Protein AF-A0A803MXU5-F1 (afdb_monomer_lite)

Foldseek 3Di:
DDPPPPCQDFLDDWEDADQWTWTDRAQFWIWIQRNVVRDIDTAATDPAGFPAWYAAPRWTKTWGADPVQFKIWIWTQPDGRDNVSIDTPAIGGRGNRVFWDWYWDNPDPPRKIWIWIWGDDPFWIWIFIAIDDRVDPDDDGPGDTDTDGD

pLDDT: mean 80.92, std 16.51, range [37.06, 97.5]

Organism: Chenopodium quinoa (NCBI:txid63459)

Structure (mmCIF, N/CA/C/O backbone):
data_AF-A0A803MXU5-F1
#
_entry.id   AF-A0A803MXU5-F1
#
loop_
_atom_site.group_PDB
_atom_site.id
_atom_site.type_symbol
_atom_site.label_atom_id
_atom_site.label_alt_id
_atom_site.label_comp_id
_atom_site.label_asym_id
_atom_site.label_entity_id
_atom_site.label_seq_id
_atom_site.pdbx_PDB_ins_code
_atom_site.Cartn_x
_atom_site.Cartn_y
_atom_site.Cartn_z
_atom_site.occupancy
_atom_site.B_iso_or_equiv
_atom_site.auth_seq_id
_atom_site.auth_comp_id
_atom_site.auth_asym_id
_atom_site.auth_atom_id
_atom_site.pdbx_PDB_model_num
ATOM 1 N N . MET A 1 1 ? -0.823 12.897 26.422 1.00 37.50 1 MET A N 1
ATOM 2 C CA . MET A 1 1 ? 0.155 12.290 25.498 1.00 37.50 1 MET A CA 1
ATOM 3 C C . MET A 1 1 ? -0.057 12.973 24.169 1.00 37.50 1 MET A C 1
ATOM 5 O O . MET A 1 1 ? -1.003 12.647 23.466 1.00 37.50 1 MET A O 1
ATOM 9 N N . ASP A 1 2 ? 0.741 14.002 23.913 1.00 37.06 2 ASP A N 1
ATOM 10 C CA . ASP A 1 2 ? 0.605 14.847 22.733 1.00 37.06 2 ASP A CA 1
ATOM 11 C C . ASP A 1 2 ? 1.163 14.109 21.521 1.00 37.06 2 ASP A C 1
ATOM 13 O O . ASP A 1 2 ? 2.377 14.022 21.328 1.00 37.06 2 ASP A O 1
ATOM 17 N N . THR A 1 3 ? 0.282 13.573 20.681 1.00 43.03 3 THR A N 1
ATOM 18 C CA . THR A 1 3 ? 0.644 13.169 19.324 1.00 43.03 3 THR A CA 1
ATOM 19 C C . THR A 1 3 ? 0.881 14.426 18.499 1.00 43.03 3 THR A C 1
ATOM 21 O O . THR A 1 3 ? 0.040 14.839 17.702 1.00 43.03 3 THR A O 1
ATOM 24 N N . LYS A 1 4 ? 2.065 15.029 18.648 1.00 43.09 4 LYS A N 1
ATOM 25 C CA . LYS A 1 4 ? 2.684 15.779 17.551 1.00 43.09 4 LYS A CA 1
ATOM 26 C C . LYS A 1 4 ? 3.036 14.769 16.458 1.00 43.09 4 LYS A C 1
ATOM 28 O O . LYS A 1 4 ? 4.188 14.393 16.283 1.00 43.09 4 LYS A O 1
ATOM 33 N N . CYS A 1 5 ? 2.017 14.304 15.741 1.00 46.81 5 CYS A N 1
ATOM 34 C CA . CYS A 1 5 ? 2.203 13.848 14.380 1.00 46.81 5 CYS A CA 1
ATOM 35 C C . CYS A 1 5 ? 2.557 15.127 13.620 1.00 46.81 5 CYS A C 1
ATOM 37 O O . CYS A 1 5 ? 1.709 15.993 13.406 1.00 46.81 5 CYS A O 1
ATOM 39 N N . SER A 1 6 ? 3.850 15.341 13.380 1.00 46.06 6 SER A N 1
ATOM 40 C CA . SER A 1 6 ? 4.299 16.354 12.432 1.00 46.06 6 SER A CA 1
ATOM 41 C C . SER A 1 6 ? 3.451 16.205 11.172 1.00 46.06 6 SER A C 1
ATOM 43 O O . SER A 1 6 ? 3.289 15.088 10.695 1.00 46.06 6 SER A O 1
ATOM 45 N N . ILE A 1 7 ? 2.890 17.323 10.703 1.00 48.22 7 ILE A N 1
ATOM 46 C CA . ILE A 1 7 ? 2.040 17.517 9.513 1.00 48.22 7 ILE A CA 1
ATOM 47 C C . ILE A 1 7 ? 2.801 17.120 8.220 1.00 48.22 7 ILE A C 1
ATOM 49 O O . ILE A 1 7 ? 2.985 17.893 7.288 1.00 48.22 7 ILE A O 1
ATOM 53 N N . GLY A 1 8 ? 3.310 15.892 8.167 1.00 55.28 8 GLY A N 1
ATOM 54 C CA . GLY A 1 8 ? 3.742 15.232 6.948 1.00 55.28 8 GLY A CA 1
ATOM 55 C C . GLY A 1 8 ? 2.480 14.844 6.198 1.00 55.28 8 GLY A C 1
ATOM 56 O O . GLY A 1 8 ? 1.615 14.169 6.748 1.00 55.28 8 GLY A O 1
ATOM 57 N N . LEU A 1 9 ? 2.318 15.389 4.997 1.00 69.50 9 LEU A N 1
ATOM 58 C CA . LEU A 1 9 ? 1.092 15.315 4.213 1.00 69.50 9 LEU A CA 1
ATOM 59 C C . LEU A 1 9 ? 0.583 13.876 4.061 1.00 69.50 9 LEU A C 1
ATOM 61 O O . LEU A 1 9 ? 1.368 12.952 3.879 1.00 69.50 9 LEU A O 1
ATOM 65 N N . ILE A 1 10 ? -0.742 13.718 4.023 1.00 83.19 10 ILE A N 1
ATOM 66 C CA . ILE A 1 10 ? -1.387 12.536 3.442 1.00 83.19 10 ILE A CA 1
ATOM 67 C C . ILE A 1 10 ? -0.730 12.253 2.077 1.00 83.19 10 ILE A C 1
ATOM 69 O O . ILE A 1 10 ? -0.764 13.098 1.181 1.00 83.19 10 ILE A O 1
ATOM 73 N N . ARG A 1 11 ? -0.104 11.081 1.937 1.00 86.31 11 ARG A N 1
ATOM 74 C CA . ARG A 1 11 ? 0.722 10.685 0.783 1.00 86.31 11 ARG A CA 1
ATOM 75 C C . ARG A 1 11 ? -0.035 9.878 -0.264 1.00 86.31 11 ARG A C 1
ATOM 77 O O . ARG A 1 11 ? 0.473 9.687 -1.365 1.00 86.31 11 ARG A O 1
ATOM 84 N N . SER A 1 12 ? -1.233 9.401 0.061 1.00 88.19 12 SER A N 1
ATOM 85 C CA . SER A 1 12 ? -2.081 8.642 -0.858 1.00 88.19 12 SER A CA 1
ATOM 86 C C . SER A 1 12 ? -3.478 9.242 -0.964 1.00 88.19 12 SER A C 1
ATOM 88 O O . SER A 1 12 ? -3.951 9.950 -0.076 1.00 88.19 12 SER A O 1
ATOM 90 N N . LYS A 1 13 ? -4.194 8.886 -2.032 1.00 89.44 13 LYS A N 1
ATOM 91 C CA . LYS A 1 13 ? -5.656 9.014 -2.046 1.00 89.44 13 LYS A CA 1
ATOM 92 C C . LYS A 1 13 ? -6.270 8.107 -0.971 1.00 89.44 13 LYS A C 1
ATOM 94 O O . LYS A 1 13 ? -5.625 7.160 -0.513 1.00 89.44 13 LYS A O 1
ATOM 99 N N . ALA A 1 14 ? -7.506 8.419 -0.584 1.00 92.88 14 ALA A N 1
ATOM 100 C CA . ALA A 1 14 ? -8.272 7.593 0.341 1.00 92.88 14 ALA A CA 1
ATOM 101 C C . ALA A 1 14 ? -8.583 6.227 -0.287 1.00 92.88 14 ALA A C 1
ATOM 103 O O . ALA A 1 14 ? -8.962 6.159 -1.457 1.00 92.88 14 ALA A O 1
ATOM 104 N N . VAL A 1 15 ? -8.479 5.168 0.509 1.00 93.44 15 VAL A N 1
ATOM 105 C CA . VAL A 1 15 ? -8.833 3.798 0.126 1.00 93.44 15 VAL A CA 1
ATOM 106 C C . VAL A 1 15 ? -9.935 3.287 1.051 1.00 93.44 15 VAL A C 1
ATOM 108 O O . VAL A 1 15 ? -9.764 3.263 2.269 1.00 93.44 15 VAL A O 1
ATOM 111 N N . ALA A 1 16 ? -11.074 2.891 0.484 1.00 95.00 16 ALA A N 1
ATOM 112 C CA . ALA A 1 16 ? -12.215 2.392 1.247 1.00 95.00 16 ALA A CA 1
ATOM 113 C C . ALA A 1 16 ? -12.159 0.864 1.388 1.00 95.00 16 ALA A C 1
ATOM 115 O O . ALA A 1 16 ? -12.033 0.157 0.391 1.00 95.00 16 ALA A O 1
ATOM 116 N N . LEU A 1 17 ? -12.275 0.359 2.617 1.00 95.50 17 LEU A N 1
ATOM 117 C CA . LEU A 1 17 ? -12.362 -1.071 2.916 1.00 95.50 17 LEU A CA 1
ATOM 118 C C . LEU A 1 17 ? -13.023 -1.283 4.282 1.00 95.50 17 LEU A C 1
ATOM 120 O O . LEU A 1 17 ? -12.709 -0.555 5.217 1.00 95.50 17 LEU A O 1
ATOM 124 N N . ASN A 1 18 ? -13.888 -2.294 4.415 1.00 94.62 18 ASN A N 1
ATOM 125 C CA . ASN A 1 18 ? -14.481 -2.712 5.696 1.00 94.62 18 ASN A CA 1
ATOM 126 C C . ASN A 1 18 ? -15.111 -1.564 6.505 1.00 94.62 18 ASN A C 1
ATOM 128 O 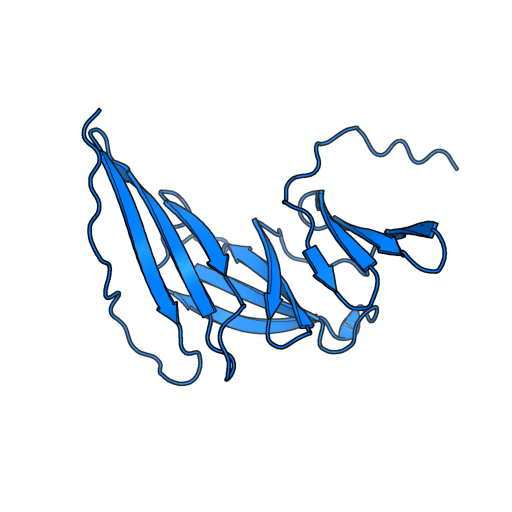O . ASN A 1 18 ? -14.869 -1.448 7.700 1.00 94.62 18 ASN A O 1
ATOM 132 N N . GLY A 1 19 ? -15.872 -0.684 5.846 1.00 95.75 19 GLY A N 1
ATOM 133 C CA . GLY A 1 19 ? -16.514 0.450 6.524 1.00 95.75 19 GLY A CA 1
ATOM 134 C C . GLY A 1 19 ? -15.545 1.547 6.984 1.00 95.75 19 GLY A C 1
ATOM 135 O O . GLY A 1 19 ? -15.944 2.438 7.721 1.00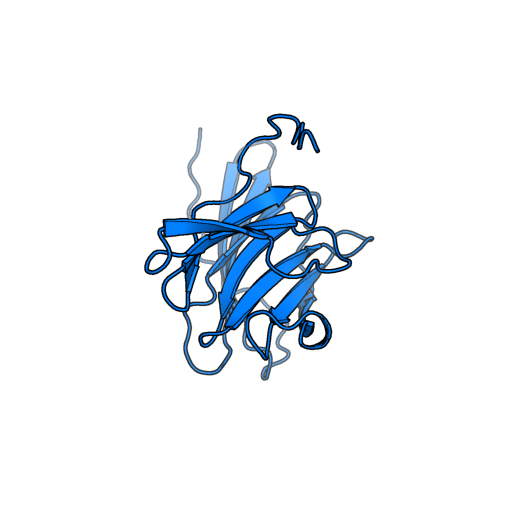 95.75 19 GLY A O 1
ATOM 136 N N . ALA A 1 20 ? -14.287 1.524 6.541 1.00 97.50 20 ALA A N 1
ATOM 137 C CA . ALA A 1 20 ? -13.287 2.518 6.907 1.00 97.50 20 ALA A CA 1
ATOM 138 C C . ALA A 1 20 ? -12.584 3.120 5.683 1.00 97.50 20 ALA A C 1
ATOM 140 O O . ALA A 1 20 ? -12.411 2.479 4.641 1.00 97.50 20 ALA A O 1
ATOM 141 N N . LEU A 1 21 ? -12.141 4.367 5.832 1.00 97.38 21 LEU A N 1
ATOM 142 C CA . LEU A 1 21 ? -11.279 5.060 4.876 1.00 97.38 21 LEU A CA 1
ATOM 143 C C . LEU A 1 21 ? -9.831 5.007 5.351 1.00 97.38 21 LEU A C 1
ATOM 145 O O . LEU A 1 21 ? -9.574 5.189 6.536 1.00 97.38 21 LEU A O 1
ATOM 149 N N . HIS A 1 22 ? -8.890 4.792 4.436 1.00 96.00 22 HIS A N 1
ATOM 150 C CA . HIS A 1 22 ? -7.474 4.616 4.749 1.00 96.00 22 HIS A CA 1
ATOM 151 C C . HIS A 1 22 ? -6.600 5.578 3.955 1.00 96.00 22 HIS A C 1
ATOM 153 O O . HIS A 1 22 ? -6.830 5.793 2.764 1.00 96.00 22 HIS A O 1
ATOM 159 N N . TRP A 1 23 ? -5.558 6.095 4.596 1.00 94.81 23 TRP A N 1
ATOM 160 C CA . TRP A 1 23 ? -4.556 6.956 3.978 1.00 94.81 23 TRP A CA 1
ATOM 161 C C . TRP A 1 23 ? -3.165 6.557 4.426 1.00 94.81 23 TRP A C 1
ATOM 163 O O . TRP A 1 23 ? -2.930 6.311 5.608 1.00 94.81 23 TRP A O 1
ATOM 173 N N . LEU A 1 24 ? -2.221 6.577 3.495 1.00 92.19 24 LEU A N 1
ATOM 174 C CA . LEU A 1 24 ? -0.810 6.570 3.831 1.00 92.19 24 LEU A CA 1
ATOM 175 C C . LEU A 1 24 ? -0.425 7.964 4.333 1.00 92.19 24 LEU A C 1
ATOM 177 O O . LEU A 1 24 ? -0.597 8.941 3.604 1.00 92.19 24 LEU A O 1
ATOM 181 N N . VAL A 1 25 ? 0.076 8.068 5.561 1.00 90.06 25 VAL A N 1
ATOM 182 C CA . VAL A 1 25 ? 0.489 9.352 6.165 1.00 90.06 25 VAL A CA 1
ATOM 183 C C . VAL A 1 25 ? 1.996 9.434 6.420 1.00 90.06 25 VAL A C 1
ATOM 185 O O . VAL A 1 25 ? 2.523 10.521 6.616 1.00 90.06 25 VAL A O 1
ATOM 188 N N . ASP A 1 26 ? 2.698 8.301 6.371 1.00 87.00 26 ASP A N 1
ATOM 189 C CA . ASP A 1 26 ? 4.160 8.198 6.452 1.00 87.00 26 ASP A CA 1
ATOM 190 C C . ASP A 1 26 ? 4.630 6.934 5.707 1.00 87.00 26 ASP A C 1
ATOM 192 O O . ASP A 1 26 ? 3.796 6.167 5.231 1.00 87.00 26 ASP A O 1
ATOM 196 N N . ASP A 1 27 ? 5.937 6.676 5.636 1.00 86.69 27 ASP A N 1
ATOM 197 C CA . ASP A 1 27 ? 6.539 5.541 4.919 1.00 86.69 27 ASP A CA 1
ATOM 198 C C . ASP A 1 27 ? 6.005 4.169 5.351 1.00 86.69 27 ASP A C 1
ATOM 200 O O . ASP A 1 27 ? 6.095 3.217 4.594 1.00 86.69 27 ASP A O 1
ATOM 204 N N . ASN A 1 28 ? 5.448 4.014 6.549 1.00 88.25 28 ASN A N 1
ATOM 205 C CA . ASN A 1 28 ? 4.890 2.736 7.006 1.00 88.25 28 ASN A CA 1
ATOM 206 C C . ASN A 1 28 ? 3.648 2.890 7.889 1.00 88.25 28 ASN A C 1
ATOM 208 O O . ASN A 1 28 ? 3.253 1.957 8.598 1.00 88.25 28 ASN A O 1
ATOM 212 N N . LEU A 1 29 ? 3.052 4.083 7.874 1.00 91.31 29 LEU A N 1
ATOM 213 C CA . LEU A 1 29 ? 1.947 4.444 8.745 1.00 91.31 29 LEU A CA 1
ATOM 214 C C . LEU A 1 29 ? 0.696 4.687 7.915 1.00 91.31 29 LEU A C 1
ATOM 216 O O . LEU A 1 29 ? 0.628 5.616 7.109 1.00 91.31 29 LEU A O 1
ATOM 220 N N . ILE A 1 30 ? -0.306 3.848 8.150 1.00 94.44 30 ILE A N 1
ATOM 221 C CA . ILE A 1 30 ? -1.609 3.957 7.509 1.00 94.44 30 ILE A CA 1
ATOM 222 C C . ILE A 1 30 ? -2.610 4.403 8.572 1.00 94.44 30 ILE A C 1
ATOM 224 O O . ILE A 1 30 ? -2.837 3.723 9.576 1.00 94.44 30 ILE A O 1
ATOM 228 N N . LEU A 1 31 ? -3.192 5.573 8.345 1.00 95.06 31 LEU A N 1
ATOM 229 C CA . LEU A 1 31 ? -4.287 6.114 9.131 1.00 95.06 31 LEU A CA 1
ATOM 230 C C . LEU A 1 31 ? -5.595 5.530 8.600 1.00 95.06 31 LEU A C 1
ATOM 232 O O . LEU A 1 31 ? -5.815 5.548 7.390 1.00 95.06 31 LEU A O 1
ATOM 236 N N . ARG A 1 32 ? -6.466 5.059 9.491 1.00 95.75 32 ARG A N 1
ATOM 237 C CA . ARG A 1 32 ? -7.855 4.728 9.184 1.00 95.75 32 ARG A CA 1
ATOM 238 C C . ARG A 1 32 ? -8.815 5.700 9.856 1.00 95.75 32 ARG A C 1
ATOM 240 O O . ARG A 1 32 ? -8.567 6.152 10.971 1.00 95.75 32 ARG A O 1
ATOM 247 N N . TYR A 1 33 ? -9.922 5.974 9.187 1.00 97.19 33 TYR A N 1
ATOM 248 C CA . TYR A 1 33 ? -11.107 6.593 9.759 1.00 97.19 33 TYR A CA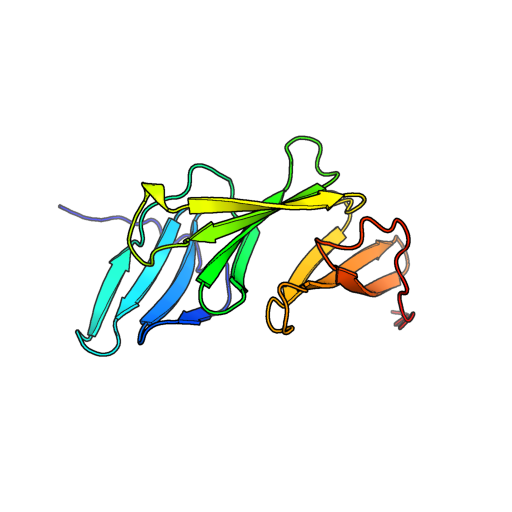 1
ATOM 249 C C . TYR A 1 33 ? -12.246 5.583 9.697 1.00 97.19 33 TYR A C 1
ATOM 251 O O . TYR A 1 33 ? -12.643 5.175 8.603 1.00 97.19 33 TYR A O 1
ATOM 259 N N . ASP A 1 34 ? -12.717 5.160 10.862 1.00 96.75 34 ASP A N 1
ATOM 260 C CA . ASP A 1 34 ? -13.849 4.249 11.006 1.00 96.75 34 ASP A CA 1
ATOM 261 C C . ASP A 1 34 ? -15.154 5.038 10.834 1.00 96.75 34 ASP A C 1
ATOM 263 O O . ASP A 1 34 ? -15.376 6.015 11.555 1.00 96.75 34 ASP A O 1
ATOM 267 N N . LEU A 1 35 ? -15.982 4.666 9.852 1.00 96.19 35 LEU A N 1
ATOM 268 C CA . LEU A 1 35 ? -17.217 5.395 9.543 1.00 96.19 35 LEU A CA 1
ATOM 269 C C . LEU A 1 35 ? -18.328 5.124 10.564 1.00 96.19 35 LEU A C 1
ATOM 271 O O . LEU A 1 35 ? -19.185 5.985 10.761 1.00 96.19 35 LEU A O 1
ATOM 275 N N . ASP A 1 36 ? -18.309 3.964 11.221 1.00 95.56 36 ASP A N 1
ATOM 276 C CA . ASP A 1 36 ? -19.335 3.579 12.189 1.00 95.56 36 ASP A CA 1
ATOM 277 C C . ASP A 1 36 ? -19.040 4.231 13.546 1.00 95.56 36 ASP A C 1
ATOM 279 O O . ASP A 1 36 ? -19.896 4.881 14.152 1.00 95.56 36 ASP A O 1
ATOM 283 N N . GLU A 1 37 ? -17.791 4.129 14.000 1.00 95.88 37 GLU A N 1
ATOM 284 C CA . GLU A 1 37 ? -17.345 4.696 15.274 1.00 95.88 37 GLU A CA 1
ATOM 285 C C . GLU A 1 37 ? -16.939 6.179 15.178 1.00 95.88 37 GLU A C 1
ATOM 287 O O . GLU A 1 37 ? -16.725 6.828 16.203 1.00 95.88 37 GLU A O 1
ATOM 292 N N . ASN A 1 38 ? -16.856 6.739 13.965 1.00 95.00 38 ASN A N 1
ATOM 293 C CA . ASN A 1 38 ? -16.486 8.133 13.685 1.00 95.00 38 ASN A CA 1
ATOM 294 C C . ASN A 1 38 ? -15.146 8.563 14.314 1.00 95.00 38 ASN A C 1
ATOM 296 O O . ASN A 1 38 ? -15.001 9.689 14.801 1.00 95.00 38 ASN A O 1
ATOM 300 N N . LYS A 1 39 ? -14.141 7.681 14.293 1.00 94.81 39 LYS A N 1
ATOM 301 C CA . LYS A 1 39 ? -12.839 7.900 14.943 1.00 94.81 39 LYS A CA 1
ATOM 302 C C . LYS A 1 39 ? -11.661 7.616 14.017 1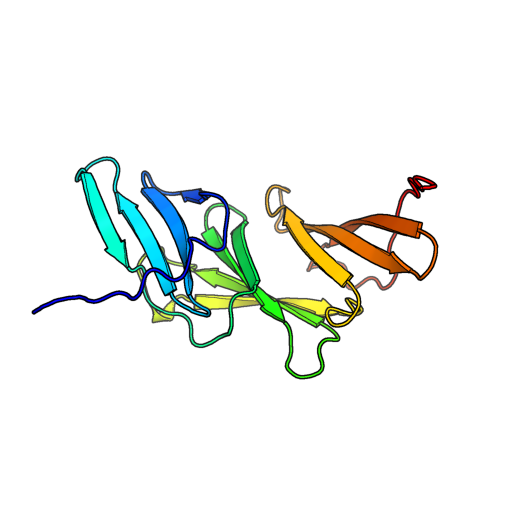.00 94.81 39 LYS A C 1
ATOM 304 O O . LYS A 1 39 ? -11.742 6.803 13.099 1.00 94.81 39 LYS A O 1
ATOM 309 N N . PHE A 1 40 ? -10.539 8.269 14.311 1.00 95.00 40 PHE A N 1
ATOM 310 C CA . PHE A 1 40 ? -9.258 8.009 13.665 1.00 95.00 40 PHE A CA 1
ATOM 311 C C . PHE A 1 40 ? -8.425 7.023 14.474 1.00 95.00 40 PHE A C 1
ATOM 313 O O . PHE A 1 40 ? -8.259 7.186 15.681 1.00 95.00 40 PHE A O 1
ATOM 320 N N . GLU A 1 41 ? -7.843 6.046 13.791 1.00 94.94 41 GLU A N 1
ATOM 321 C CA . GLU A 1 41 ? -6.948 5.051 14.375 1.00 94.94 41 GLU A CA 1
ATOM 322 C C . GLU A 1 41 ? -5.841 4.698 13.385 1.00 94.94 41 GLU A C 1
ATOM 324 O O . GLU A 1 41 ? -5.967 4.926 12.185 1.00 94.94 41 GLU A O 1
ATOM 329 N N . PHE A 1 42 ? -4.748 4.112 13.861 1.00 93.94 42 PHE A N 1
ATOM 330 C CA . PHE A 1 42 ? -3.748 3.533 12.970 1.00 93.94 42 PHE A CA 1
ATOM 331 C C . PHE A 1 42 ? -4.028 2.049 12.783 1.00 93.94 42 PHE A C 1
ATOM 333 O O . PHE A 1 42 ? -4.293 1.339 13.754 1.00 93.94 42 PHE A O 1
ATOM 340 N N . VAL A 1 43 ? -3.938 1.568 11.543 1.00 95.00 43 VAL A N 1
ATOM 341 C CA . VAL A 1 43 ? -3.867 0.119 11.319 1.00 95.00 43 VAL A CA 1
ATOM 342 C C . VAL A 1 43 ? -2.484 -0.395 11.731 1.00 95.00 43 VAL A C 1
ATOM 344 O O . VAL A 1 43 ? -1.520 0.381 11.762 1.00 95.00 43 VAL A O 1
ATOM 347 N N . PRO A 1 44 ? -2.356 -1.696 12.045 1.00 93.81 44 PRO A N 1
ATOM 348 C CA . PRO A 1 44 ? -1.068 -2.284 12.365 1.00 93.81 44 PRO A CA 1
ATOM 349 C C . PRO A 1 44 ? 0.002 -1.980 11.319 1.00 93.81 44 PRO A C 1
ATOM 351 O O . PRO A 1 44 ? -0.220 -2.144 10.114 1.00 93.81 44 PRO A O 1
ATOM 354 N N . LYS A 1 45 ? 1.170 -1.558 11.807 1.00 89.19 45 LYS A N 1
ATOM 355 C CA . LYS A 1 45 ? 2.305 -1.194 10.964 1.00 89.19 45 LYS A CA 1
ATOM 356 C C . LYS A 1 45 ? 2.785 -2.387 10.148 1.00 89.19 45 LYS A C 1
ATOM 358 O O . LYS A 1 45 ? 2.719 -3.534 10.584 1.00 89.19 45 LYS A O 1
ATOM 363 N N . ILE A 1 46 ? 3.337 -2.078 8.985 1.00 89.69 46 ILE A N 1
ATOM 364 C CA . ILE A 1 46 ? 4.103 -3.018 8.176 1.00 89.69 46 ILE A CA 1
ATOM 365 C C . ILE A 1 46 ? 5.576 -2.601 8.206 1.00 89.69 46 ILE A C 1
ATOM 367 O O . ILE A 1 46 ? 5.893 -1.415 8.199 1.00 89.69 46 ILE A O 1
ATOM 371 N N . MET A 1 47 ? 6.500 -3.559 8.263 1.00 89.75 47 MET A N 1
ATOM 372 C CA . MET A 1 47 ? 7.942 -3.277 8.329 1.00 89.75 47 MET A CA 1
ATOM 373 C C . MET A 1 47 ? 8.570 -3.103 6.935 1.00 89.75 47 MET A C 1
ATOM 375 O O . MET A 1 47 ? 9.626 -3.663 6.656 1.00 89.75 47 MET A O 1
ATOM 379 N N . VAL A 1 48 ? 7.910 -2.347 6.053 1.00 87.94 48 VAL A N 1
ATOM 380 C CA . VAL A 1 48 ? 8.408 -1.989 4.712 1.00 87.94 48 VAL A CA 1
ATOM 381 C C . VAL A 1 48 ? 8.116 -0.518 4.423 1.00 87.94 48 VAL A C 1
ATOM 383 O O . VAL A 1 48 ? 7.200 0.052 5.014 1.00 87.94 48 VAL A O 1
ATOM 386 N N . VAL A 1 49 ? 8.877 0.088 3.508 1.00 88.69 49 VAL A N 1
ATOM 387 C CA . VAL A 1 49 ? 8.590 1.441 3.008 1.00 88.69 49 VAL A CA 1
ATOM 388 C C . VAL A 1 49 ? 7.500 1.347 1.947 1.00 88.69 49 VAL A C 1
ATOM 390 O O . VAL A 1 49 ? 7.692 0.766 0.880 1.00 88.69 49 VAL A O 1
ATOM 393 N N . VAL A 1 50 ? 6.339 1.896 2.255 1.00 87.94 50 VAL A N 1
ATOM 394 C CA . VAL A 1 50 ? 5.132 1.864 1.446 1.00 87.94 50 VAL A CA 1
ATOM 395 C C . VAL A 1 50 ? 5.161 3.007 0.440 1.00 87.94 50 VAL A C 1
ATOM 397 O O . VAL A 1 50 ? 5.221 4.183 0.789 1.00 87.94 50 VAL A O 1
ATOM 400 N N . SER A 1 51 ? 5.072 2.649 -0.834 1.00 85.75 51 SER A N 1
ATOM 401 C CA . SER A 1 51 ? 4.935 3.587 -1.951 1.00 85.75 51 SER A CA 1
ATOM 402 C C . SER A 1 51 ? 3.493 3.674 -2.451 1.00 85.75 51 SER A C 1
ATOM 404 O O . SER A 1 51 ? 3.109 4.660 -3.074 1.00 85.75 51 SER A O 1
ATOM 406 N N . TYR A 1 52 ? 2.684 2.649 -2.175 1.00 87.94 52 TYR A N 1
ATOM 407 C CA . TYR A 1 52 ? 1.316 2.530 -2.663 1.00 87.94 52 TYR A CA 1
ATOM 408 C C . TYR A 1 52 ? 0.397 1.897 -1.612 1.00 87.94 52 TYR A C 1
ATOM 410 O O . TYR A 1 52 ? 0.809 0.967 -0.923 1.00 87.94 52 TYR A O 1
ATOM 418 N N . LEU A 1 53 ? -0.857 2.353 -1.546 1.00 91.81 53 LEU A N 1
ATOM 419 C CA . LEU A 1 53 ? -1.933 1.800 -0.719 1.00 91.81 53 LEU A CA 1
ATOM 420 C C . LEU A 1 53 ? -3.161 1.519 -1.598 1.00 91.81 53 LEU A C 1
ATOM 422 O O . LEU A 1 53 ? -3.538 2.376 -2.398 1.00 91.81 53 LEU A O 1
ATOM 426 N N . GLY A 1 54 ? -3.799 0.359 -1.427 1.00 91.62 54 GLY A N 1
ATOM 427 C CA . GLY A 1 54 ? -4.976 -0.051 -2.201 1.00 91.62 54 GLY A CA 1
ATOM 428 C C . GLY A 1 54 ? -5.738 -1.230 -1.590 1.00 91.62 54 GLY A C 1
ATOM 429 O O . GLY A 1 54 ? -5.503 -1.598 -0.438 1.00 91.62 54 GLY A O 1
ATOM 430 N N . VAL A 1 55 ? -6.651 -1.822 -2.369 1.00 91.19 55 VAL A N 1
ATOM 431 C CA . VAL A 1 55 ? -7.417 -3.027 -1.995 1.00 91.19 55 VAL A CA 1
ATOM 432 C C . VAL A 1 55 ? -7.304 -4.083 -3.084 1.00 91.19 55 VAL A C 1
ATOM 434 O O . VAL A 1 55 ? -7.775 -3.850 -4.190 1.00 91.19 55 VAL A O 1
ATOM 437 N N . LEU A 1 56 ? -6.751 -5.250 -2.761 1.00 88.38 56 LEU A N 1
ATOM 438 C CA . LEU A 1 56 ? -6.621 -6.389 -3.671 1.00 88.38 56 LEU A CA 1
ATOM 439 C C . LEU A 1 56 ? -7.484 -7.547 -3.189 1.00 88.38 56 LEU A C 1
ATOM 441 O O . LEU A 1 56 ? -7.292 -8.016 -2.069 1.00 88.38 56 LEU A O 1
ATOM 445 N N . ASP A 1 57 ? -8.429 -7.999 -4.017 1.00 86.94 57 ASP A N 1
ATOM 446 C CA . ASP A 1 57 ? -9.364 -9.087 -3.683 1.00 86.94 57 ASP A CA 1
ATOM 447 C C . ASP A 1 57 ? -10.025 -8.913 -2.295 1.00 86.94 57 ASP A C 1
ATOM 449 O O . ASP A 1 57 ? -10.164 -9.854 -1.515 1.00 86.94 57 ASP A O 1
ATOM 453 N N . GLY A 1 58 ? -10.407 -7.676 -1.952 1.00 89.75 58 GLY A N 1
ATOM 454 C CA . GLY A 1 58 ? -11.030 -7.348 -0.662 1.00 89.75 58 GLY A CA 1
ATOM 455 C C . GLY A 1 58 ? -10.067 -7.291 0.533 1.00 89.75 58 GLY A C 1
ATOM 456 O O . GLY A 1 58 ? -10.516 -7.141 1.666 1.00 89.75 58 GLY A O 1
ATOM 457 N N . MET A 1 59 ? -8.755 -7.381 0.314 1.00 92.81 59 MET A N 1
ATOM 458 C CA . MET A 1 59 ? -7.729 -7.219 1.349 1.00 92.81 59 MET A CA 1
ATOM 459 C C . MET A 1 59 ? -7.030 -5.870 1.204 1.00 92.81 59 MET A C 1
ATOM 461 O O . MET A 1 59 ? -6.727 -5.440 0.091 1.00 92.81 59 MET A O 1
ATOM 465 N N . LEU A 1 60 ? -6.702 -5.222 2.324 1.00 94.38 60 LEU A N 1
ATOM 466 C CA . LEU A 1 60 ? -5.851 -4.032 2.297 1.00 94.38 60 LEU A CA 1
ATOM 467 C C . LEU A 1 60 ? -4.475 -4.434 1.758 1.00 94.38 60 LEU A C 1
ATOM 469 O O . LEU A 1 60 ? -3.871 -5.383 2.263 1.00 94.38 60 LEU A O 1
ATOM 473 N N . CYS A 1 61 ? -3.980 -3.731 0.743 1.00 93.19 61 CYS A N 1
ATOM 474 C CA . CYS A 1 61 ? -2.700 -4.035 0.119 1.00 93.19 61 CYS A CA 1
ATOM 475 C C . CYS A 1 61 ? -1.777 -2.822 0.077 1.00 93.19 61 CYS A C 1
ATOM 477 O O . CYS A 1 61 ? -2.229 -1.684 -0.069 1.00 93.19 61 CYS A O 1
ATOM 479 N N . VAL A 1 62 ? -0.474 -3.081 0.139 1.00 92.81 62 VAL A N 1
ATOM 480 C CA . VAL A 1 62 ? 0.563 -2.068 -0.040 1.00 92.81 62 VAL A CA 1
ATOM 481 C C . VAL A 1 62 ? 1.587 -2.498 -1.080 1.00 92.81 62 VAL A C 1
ATOM 483 O O . VAL A 1 62 ? 1.903 -3.680 -1.199 1.00 92.81 62 VAL A O 1
ATOM 486 N N . GLY A 1 63 ? 2.101 -1.527 -1.830 1.00 90.44 63 GLY A N 1
ATOM 487 C CA . GLY A 1 63 ? 3.245 -1.707 -2.724 1.00 90.44 63 GLY A CA 1
ATOM 488 C C . GLY A 1 63 ? 4.502 -1.108 -2.103 1.00 90.44 63 GLY A C 1
ATOM 489 O O . GLY A 1 63 ? 4.447 0.002 -1.568 1.00 90.44 63 GLY A O 1
ATOM 490 N N . SER A 1 64 ? 5.619 -1.827 -2.179 1.00 90.44 64 SER A N 1
ATOM 491 C CA . SER A 1 64 ? 6.927 -1.403 -1.675 1.00 90.44 64 SER A CA 1
ATOM 492 C C . SER A 1 64 ? 8.008 -1.687 -2.712 1.00 90.44 64 SER A C 1
ATOM 494 O O . SER A 1 64 ? 8.082 -2.796 -3.237 1.00 90.44 64 SER A O 1
ATOM 496 N N . SER A 1 65 ? 8.842 -0.700 -3.025 1.00 88.50 65 SER A N 1
ATOM 497 C CA . SER A 1 65 ? 9.976 -0.900 -3.930 1.00 88.50 65 SER A CA 1
ATOM 498 C C . SER A 1 65 ? 11.078 -1.726 -3.266 1.00 88.50 65 SER A C 1
ATOM 500 O O . SER A 1 65 ? 11.397 -1.525 -2.092 1.00 88.50 65 SER A O 1
ATOM 502 N N . THR A 1 66 ? 11.708 -2.624 -4.021 1.00 87.88 66 THR A N 1
ATOM 503 C CA . THR A 1 66 ? 12.904 -3.338 -3.556 1.00 87.88 66 THR A CA 1
ATOM 504 C C . THR A 1 66 ? 14.084 -2.385 -3.376 1.00 87.88 66 THR A C 1
ATOM 506 O O . THR A 1 66 ? 14.142 -1.315 -3.978 1.00 87.88 66 THR A O 1
ATOM 509 N N . THR A 1 67 ? 15.068 -2.776 -2.561 1.00 86.81 67 THR A N 1
ATOM 510 C CA . THR A 1 67 ? 16.242 -1.937 -2.256 1.00 86.81 67 THR A CA 1
ATOM 511 C C . THR A 1 67 ? 17.069 -1.572 -3.494 1.00 86.81 67 THR A C 1
ATOM 513 O O . THR A 1 67 ? 17.694 -0.518 -3.518 1.00 86.81 67 THR A O 1
ATOM 516 N N . ASP A 1 68 ? 17.077 -2.422 -4.524 1.00 87.56 68 ASP A N 1
ATOM 517 C CA . ASP A 1 68 ? 17.743 -2.151 -5.804 1.00 87.56 68 ASP A CA 1
ATOM 518 C C . ASP A 1 68 ? 16.882 -1.334 -6.785 1.00 87.56 68 ASP A C 1
ATOM 520 O O . ASP A 1 68 ? 17.364 -0.944 -7.849 1.00 87.56 68 ASP A O 1
ATOM 524 N N . GLY A 1 69 ? 15.620 -1.074 -6.435 1.00 85.06 69 GLY A N 1
ATOM 525 C CA . GLY A 1 69 ? 14.667 -0.311 -7.229 1.00 85.06 69 GLY A CA 1
ATOM 526 C C . GLY A 1 69 ? 14.230 -0.984 -8.534 1.00 85.06 69 GLY A C 1
ATOM 527 O O . GLY A 1 69 ? 13.757 -0.296 -9.433 1.00 85.06 69 GLY A O 1
ATOM 528 N N . LYS A 1 70 ? 14.411 -2.303 -8.671 1.00 86.19 70 LYS A N 1
ATOM 529 C CA . LYS A 1 70 ? 14.108 -3.048 -9.913 1.00 86.19 70 LYS A CA 1
ATOM 530 C C . LYS A 1 70 ? 12.825 -3.870 -9.858 1.00 86.19 70 LYS A C 1
ATOM 532 O O . LYS A 1 70 ? 12.468 -4.538 -10.834 1.00 86.19 70 LYS A O 1
ATOM 537 N N . ALA A 1 71 ? 12.174 -3.889 -8.704 1.00 86.56 71 ALA A N 1
ATOM 538 C CA . ALA A 1 71 ? 10.945 -4.620 -8.494 1.00 86.56 71 ALA A CA 1
ATOM 539 C C . ALA A 1 71 ? 10.060 -3.926 -7.458 1.00 86.56 71 ALA A C 1
ATOM 541 O O . ALA A 1 71 ? 10.514 -3.120 -6.641 1.00 86.56 71 ALA A O 1
ATOM 542 N N . VAL A 1 72 ? 8.782 -4.290 -7.482 1.00 87.44 72 VAL A N 1
ATOM 543 C CA . VAL A 1 72 ? 7.798 -3.890 -6.477 1.00 87.44 72 VAL A CA 1
ATOM 544 C C . VAL A 1 72 ? 7.287 -5.140 -5.778 1.00 87.44 72 VAL A C 1
ATOM 546 O O . VAL A 1 72 ? 6.754 -6.055 -6.406 1.00 87.44 72 VAL A O 1
ATOM 549 N N . GLU A 1 73 ? 7.433 -5.181 -4.462 1.00 90.62 73 GLU A N 1
ATOM 550 C CA . GLU A 1 73 ? 6.767 -6.157 -3.619 1.00 90.62 73 GLU A CA 1
ATOM 551 C C . GLU A 1 73 ? 5.346 -5.690 -3.313 1.00 90.62 73 GLU A C 1
ATOM 553 O O . GLU A 1 73 ? 5.127 -4.572 -2.841 1.00 90.62 73 GLU A O 1
ATOM 558 N N . VAL A 1 74 ? 4.376 -6.571 -3.537 1.00 90.69 74 VAL A N 1
ATOM 559 C CA . VAL A 1 74 ? 2.990 -6.348 -3.125 1.00 90.69 74 VAL A CA 1
ATOM 560 C C . VAL A 1 74 ? 2.730 -7.164 -1.873 1.00 90.69 74 VAL A C 1
ATOM 562 O O . VAL A 1 74 ? 2.922 -8.382 -1.857 1.00 90.69 74 VAL A O 1
ATOM 565 N N . TRP A 1 75 ? 2.263 -6.495 -0.829 1.00 94.12 75 TRP A N 1
ATOM 566 C CA . TRP A 1 75 ? 1.901 -7.091 0.449 1.00 94.12 75 TRP A CA 1
ATOM 567 C C . TRP A 1 75 ? 0.404 -6.933 0.684 1.00 94.12 75 TRP A C 1
ATOM 569 O O . TRP A 1 75 ? -0.174 -5.907 0.334 1.00 94.12 75 TRP A O 1
ATOM 579 N N . VAL A 1 76 ? -0.223 -7.937 1.291 1.00 94.06 76 VAL A N 1
ATOM 580 C CA . VAL A 1 76 ? -1.648 -7.918 1.653 1.00 94.06 76 VAL A CA 1
ATOM 581 C C . VAL A 1 76 ? -1.821 -8.221 3.134 1.00 94.06 76 VAL A C 1
ATOM 583 O O . VAL A 1 76 ? -1.089 -9.039 3.695 1.00 94.06 76 VAL A O 1
ATOM 586 N N . MET A 1 77 ? -2.795 -7.572 3.765 1.00 95.88 77 MET A N 1
ATOM 587 C CA . MET A 1 77 ? -3.246 -7.880 5.118 1.00 95.88 77 MET A CA 1
ATOM 588 C C . MET A 1 77 ? -4.369 -8.913 5.016 1.00 95.88 77 MET A C 1
ATOM 590 O O . MET A 1 77 ? -5.519 -8.557 4.756 1.00 95.88 77 MET A O 1
ATOM 594 N N . LYS A 1 78 ? -4.029 -10.200 5.171 1.00 95.50 78 LYS A N 1
ATOM 595 C CA . LYS A 1 78 ? -4.996 -11.302 5.003 1.00 95.50 78 LYS A CA 1
ATOM 596 C C . LYS A 1 78 ? -6.147 -11.245 6.001 1.00 95.50 78 LYS A C 1
ATOM 598 O O . LYS A 1 78 ? -7.266 -11.610 5.662 1.00 95.50 78 LYS A O 1
ATOM 603 N N . GLU A 1 79 ? -5.860 -10.812 7.222 1.00 97.12 79 GLU A N 1
ATOM 604 C CA . GLU A 1 79 ? -6.850 -10.619 8.272 1.00 97.12 79 GLU A CA 1
ATOM 605 C C . GLU A 1 79 ? -6.814 -9.154 8.692 1.00 97.12 79 GLU A C 1
ATOM 607 O O . GLU A 1 79 ? -5.851 -8.669 9.293 1.00 97.12 79 GLU A O 1
ATOM 612 N N . TYR A 1 80 ? -7.858 -8.425 8.313 1.00 95.94 80 TYR A N 1
ATOM 613 C CA . TYR A 1 80 ? -7.916 -6.987 8.512 1.00 95.94 80 TYR A CA 1
ATOM 614 C C . TYR A 1 80 ? -7.764 -6.612 9.997 1.00 95.94 80 TYR A C 1
ATOM 616 O O . TYR A 1 80 ? -8.447 -7.149 10.862 1.00 95.94 80 TYR A O 1
ATOM 624 N N . GLY A 1 81 ? -6.864 -5.672 10.292 1.00 95.12 81 GLY A N 1
ATOM 625 C CA . GLY A 1 81 ? -6.540 -5.234 11.650 1.00 95.12 81 GLY A CA 1
ATOM 626 C C . GLY A 1 81 ? -5.547 -6.122 12.410 1.00 95.12 81 GLY A C 1
ATOM 627 O O . GLY A 1 81 ? -5.200 -5.778 13.539 1.00 95.12 81 GLY A O 1
ATOM 628 N N . VAL A 1 82 ? -5.035 -7.211 11.822 1.00 96.25 82 VAL A N 1
ATOM 629 C CA . VAL A 1 82 ? -4.075 -8.110 12.486 1.00 96.25 82 VAL A CA 1
ATOM 630 C C . VAL A 1 82 ? -2.672 -7.950 11.905 1.00 96.25 82 VAL A C 1
ATOM 632 O O . VAL A 1 82 ? -2.414 -8.324 10.764 1.00 96.25 82 VAL A O 1
ATOM 635 N N . GLU A 1 83 ? -1.734 -7.454 12.720 1.00 93.94 83 GLU A N 1
ATOM 636 C CA . GLU A 1 83 ? -0.342 -7.164 12.325 1.00 93.94 83 GLU A CA 1
ATOM 637 C C . GLU A 1 83 ? 0.363 -8.354 11.668 1.00 93.94 83 GLU A C 1
ATOM 639 O O . GLU A 1 83 ? 0.955 -8.239 10.599 1.00 93.94 83 GLU A O 1
ATOM 644 N N . LYS A 1 84 ? 0.246 -9.534 12.282 1.00 95.56 84 LYS A N 1
ATOM 645 C CA . LYS A 1 84 ? 0.909 -10.760 11.815 1.00 95.56 84 LYS A CA 1
ATOM 646 C C . LYS A 1 84 ? 0.308 -11.327 10.526 1.00 95.56 84 LYS A C 1
ATOM 648 O O . LYS A 1 84 ? 0.842 -12.295 9.994 1.00 95.56 84 LYS A O 1
ATOM 653 N N . SER A 1 85 ? -0.803 -10.766 10.049 1.00 96.00 85 SER A N 1
ATOM 654 C CA . SER A 1 85 ? -1.463 -11.212 8.821 1.00 96.00 85 SER A CA 1
ATOM 655 C C . SER A 1 85 ? -0.898 -10.554 7.560 1.00 96.00 85 SER A C 1
ATOM 657 O O . SER A 1 85 ? -1.212 -11.004 6.454 1.00 96.00 85 SER A O 1
ATOM 659 N N . TRP A 1 86 ? -0.060 -9.518 7.711 1.00 96.94 86 TRP A N 1
ATOM 660 C CA . TRP A 1 86 ? 0.701 -8.958 6.603 1.00 96.94 86 TRP A CA 1
ATOM 661 C C . TRP A 1 86 ? 1.580 -10.043 5.987 1.00 96.94 86 TRP A C 1
ATOM 663 O O . TRP A 1 86 ? 2.433 -10.642 6.641 1.00 96.94 86 TRP A O 1
ATOM 673 N N . THR A 1 87 ? 1.375 -10.302 4.703 1.00 95.38 87 THR A N 1
ATOM 674 C CA . THR A 1 87 ? 2.130 -11.310 3.968 1.00 95.38 87 THR A CA 1
ATOM 675 C C . THR A 1 87 ? 2.416 -10.825 2.561 1.00 95.38 87 THR A C 1
ATOM 677 O O . THR A 1 87 ? 1.599 -10.136 1.944 1.00 95.38 87 THR A O 1
ATOM 680 N N . ARG A 1 88 ? 3.599 -11.168 2.053 1.00 93.88 88 ARG A N 1
ATOM 681 C CA . ARG A 1 88 ? 3.982 -10.827 0.689 1.00 93.88 88 ARG A CA 1
ATOM 682 C C . ARG A 1 88 ? 3.137 -11.658 -0.2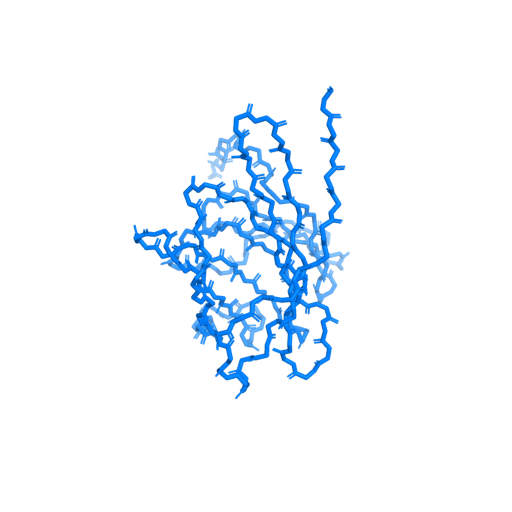67 1.00 93.88 88 ARG A C 1
ATOM 684 O O . ARG A 1 88 ? 3.214 -12.884 -0.261 1.00 93.88 88 ARG A O 1
ATOM 691 N N . PHE A 1 89 ? 2.328 -10.977 -1.065 1.00 89.75 89 PHE A N 1
ATOM 692 C CA . PHE A 1 89 ? 1.457 -11.588 -2.058 1.00 89.75 89 PHE A CA 1
ATOM 693 C C . PHE A 1 89 ? 2.246 -11.974 -3.307 1.00 89.75 89 PHE A C 1
ATOM 695 O O . PHE A 1 89 ? 2.180 -13.117 -3.751 1.00 89.75 89 PHE A O 1
ATOM 702 N N . THR A 1 90 ? 3.027 -11.036 -3.847 1.00 88.88 90 THR A N 1
ATOM 703 C CA . THR A 1 90 ? 3.865 -11.275 -5.024 1.00 88.88 90 THR A CA 1
ATOM 704 C C . THR A 1 90 ? 5.012 -10.267 -5.124 1.00 88.88 90 THR A C 1
ATOM 706 O O . THR A 1 90 ? 5.052 -9.278 -4.389 1.00 88.88 90 THR A O 1
ATOM 709 N N . ILE A 1 91 ? 5.937 -10.527 -6.045 1.00 89.00 91 ILE A N 1
ATOM 710 C CA . ILE A 1 91 ? 6.973 -9.590 -6.480 1.00 89.00 91 ILE A CA 1
ATOM 711 C C . ILE A 1 91 ? 6.789 -9.367 -7.977 1.00 89.00 91 ILE A C 1
ATOM 713 O O . ILE A 1 91 ? 6.731 -10.321 -8.756 1.00 89.00 91 ILE A O 1
ATOM 717 N N . ILE A 1 92 ? 6.704 -8.103 -8.367 1.00 85.44 92 ILE A N 1
ATOM 718 C CA . ILE A 1 92 ? 6.606 -7.688 -9.758 1.00 85.44 92 ILE A CA 1
ATOM 719 C C . ILE A 1 92 ? 7.986 -7.205 -10.185 1.00 85.44 92 ILE A C 1
ATOM 721 O O . ILE A 1 92 ? 8.466 -6.178 -9.706 1.00 85.44 92 ILE A O 1
ATOM 725 N N . HIS A 1 93 ? 8.639 -7.993 -11.033 1.00 84.06 93 HIS A N 1
ATOM 726 C CA . HIS A 1 93 ? 9.967 -7.700 -11.565 1.00 84.06 93 HIS A CA 1
ATOM 727 C C . HIS A 1 93 ? 9.893 -6.754 -12.769 1.00 84.06 93 HIS A C 1
ATOM 729 O O . HIS A 1 93 ? 8.813 -6.507 -13.300 1.00 84.06 93 HIS A O 1
ATOM 735 N N . GLU A 1 94 ? 11.056 -6.257 -13.198 1.00 79.12 94 GLU A N 1
ATOM 736 C CA . GLU A 1 94 ? 11.219 -5.424 -14.403 1.00 79.12 94 GLU A CA 1
ATOM 737 C C . GLU A 1 94 ? 10.522 -4.056 -14.323 1.00 79.12 94 GLU A C 1
ATOM 739 O O . GLU A 1 94 ? 10.272 -3.402 -15.334 1.00 79.12 94 GLU A O 1
ATOM 744 N N . LEU A 1 95 ? 10.264 -3.587 -13.101 1.00 76.50 95 LEU A N 1
ATOM 745 C CA . LEU A 1 95 ? 9.789 -2.237 -12.826 1.00 76.50 95 LEU A CA 1
ATOM 746 C C . LEU A 1 95 ? 10.980 -1.400 -12.346 1.00 76.50 95 LEU A C 1
ATOM 748 O O . LEU A 1 95 ? 11.423 -1.555 -11.210 1.00 76.50 95 LEU A O 1
ATOM 752 N N . ASP A 1 96 ? 11.518 -0.526 -13.201 1.00 77.50 96 ASP A N 1
ATOM 753 C CA . ASP A 1 96 ? 12.565 0.425 -12.796 1.00 77.50 96 ASP A CA 1
ATOM 754 C C . ASP A 1 96 ? 11.950 1.617 -12.045 1.00 77.50 96 ASP A C 1
ATOM 756 O O . ASP A 1 96 ? 11.623 2.654 -12.627 1.00 77.50 96 ASP A O 1
ATOM 760 N N . VAL A 1 97 ? 11.782 1.466 -10.729 1.00 76.06 97 VAL A N 1
ATOM 761 C CA . VAL A 1 97 ? 11.184 2.476 -9.834 1.00 76.06 97 VAL A CA 1
ATOM 762 C C . VAL A 1 97 ? 12.070 3.685 -9.572 1.00 76.06 97 VAL A C 1
ATOM 764 O O . VAL A 1 97 ? 11.605 4.651 -8.974 1.00 76.06 97 VAL A O 1
ATOM 767 N N . ASN A 1 98 ? 13.318 3.677 -10.045 1.00 76.69 98 ASN A N 1
ATOM 768 C CA . ASN A 1 98 ? 14.177 4.856 -9.963 1.00 76.69 98 ASN A CA 1
ATOM 769 C C . ASN A 1 98 ? 13.847 5.877 -11.059 1.00 76.69 98 ASN A C 1
ATOM 771 O O . ASN A 1 98 ? 14.031 7.075 -10.858 1.00 76.69 98 ASN A O 1
ATOM 775 N N . ASN A 1 99 ? 13.349 5.408 -12.207 1.00 74.62 99 ASN A N 1
ATOM 776 C CA . ASN A 1 99 ? 13.076 6.233 -13.389 1.00 74.62 99 ASN A CA 1
ATOM 777 C C . ASN A 1 99 ? 11.588 6.279 -13.772 1.00 74.62 99 ASN A C 1
ATOM 779 O O . ASN A 1 99 ? 11.209 6.932 -14.749 1.00 74.62 99 ASN A O 1
ATOM 783 N N . ALA A 1 100 ? 10.738 5.590 -13.012 1.00 76.06 100 ALA A N 1
ATOM 784 C CA . ALA A 1 100 ? 9.316 5.488 -13.276 1.00 76.06 100 ALA A CA 1
ATOM 785 C C . ALA A 1 100 ? 8.494 5.611 -11.992 1.00 76.06 100 ALA A C 1
ATOM 787 O O . ALA A 1 100 ? 8.907 5.187 -10.915 1.00 76.06 100 ALA A O 1
ATOM 788 N N . SER A 1 101 ? 7.296 6.175 -12.123 1.00 77.31 101 SER A N 1
ATOM 789 C CA . SER A 1 101 ? 6.257 6.073 -11.096 1.00 77.31 101 SER A CA 1
ATOM 790 C C . SER A 1 101 ? 5.278 4.976 -11.487 1.00 77.31 101 SER A C 1
ATOM 792 O O . SER A 1 101 ? 4.997 4.783 -12.669 1.00 77.31 101 SER A O 1
ATOM 794 N N . PHE A 1 102 ? 4.744 4.273 -10.494 1.00 75.75 102 PHE A N 1
ATOM 795 C CA . PHE A 1 102 ? 3.793 3.193 -10.714 1.00 75.75 102 PHE A CA 1
ATOM 796 C C . PHE A 1 102 ? 2.568 3.398 -9.843 1.00 75.75 102 PHE A C 1
ATOM 798 O O . PHE A 1 102 ? 2.671 3.766 -8.672 1.00 75.75 102 PHE A O 1
ATOM 805 N N . GLN A 1 103 ? 1.407 3.108 -10.407 1.00 78.62 103 GLN A N 1
ATOM 806 C CA . GLN A 1 103 ? 0.170 2.974 -9.667 1.00 78.62 103 GLN A CA 1
ATOM 807 C C . GLN A 1 103 ? -0.339 1.551 -9.860 1.00 78.62 103 GLN A C 1
ATOM 809 O O . GLN A 1 103 ? -0.615 1.124 -10.981 1.00 78.62 103 GLN A O 1
ATOM 814 N N . LEU A 1 104 ? -0.481 0.823 -8.754 1.00 77.94 104 LEU A N 1
ATOM 815 C CA . LEU A 1 104 ? -1.206 -0.436 -8.774 1.00 77.94 104 LEU A CA 1
ATOM 816 C C . LEU A 1 104 ? -2.704 -0.118 -8.804 1.00 77.94 104 LEU A C 1
ATOM 818 O O . LEU A 1 104 ? -3.189 0.787 -8.122 1.00 77.94 104 LEU A O 1
ATOM 822 N N . ILE A 1 105 ? -3.442 -0.849 -9.621 1.00 78.38 105 ILE A N 1
ATOM 823 C CA . ILE A 1 105 ? -4.900 -0.820 -9.673 1.00 78.38 105 ILE A CA 1
ATOM 824 C C . ILE A 1 105 ? -5.342 -2.257 -9.360 1.00 78.38 105 ILE A C 1
ATOM 826 O O . ILE A 1 105 ? -5.477 -3.093 -10.257 1.00 78.38 105 ILE A O 1
ATOM 830 N N . PRO A 1 106 ? -5.480 -2.589 -8.068 1.00 66.06 106 PRO A N 1
ATOM 831 C CA . PRO A 1 106 ? -5.722 -3.948 -7.584 1.00 66.06 106 PRO A CA 1
ATOM 832 C C . PRO A 1 106 ? -7.177 -4.435 -7.774 1.00 66.06 106 PRO A C 1
ATOM 834 O O . PRO A 1 106 ? -7.644 -5.323 -7.070 1.00 66.06 106 PRO A O 1
ATOM 837 N N . GLU A 1 107 ? -7.904 -3.870 -8.740 1.00 62.97 107 GLU A N 1
ATOM 838 C CA . GLU A 1 107 ? -9.348 -4.072 -8.941 1.00 62.97 107 GLU A CA 1
ATOM 839 C C . GLU A 1 107 ? -9.701 -5.253 -9.867 1.00 62.97 107 GLU A C 1
ATOM 841 O O . GLU A 1 107 ? -10.877 -5.484 -10.159 1.00 62.97 107 GLU A O 1
ATOM 846 N N . LEU A 1 108 ? -8.717 -6.009 -10.368 1.00 63.81 108 LEU A N 1
ATOM 847 C CA . LEU A 1 108 ? -8.997 -7.133 -11.263 1.00 63.81 108 LEU A CA 1
ATOM 848 C C . LEU A 1 108 ? -9.332 -8.415 -10.489 1.00 63.81 108 LEU A C 1
ATOM 850 O O . LEU A 1 108 ? -8.662 -8.778 -9.530 1.00 63.81 108 LEU A O 1
ATOM 854 N N . LYS A 1 109 ? -10.343 -9.144 -10.977 1.00 65.56 109 LYS A N 1
ATOM 855 C CA . LYS A 1 109 ? -10.718 -10.472 -10.468 1.00 65.56 109 LYS A CA 1
ATOM 856 C C . LYS A 1 109 ? -9.576 -11.488 -10.637 1.00 65.56 109 LYS A C 1
ATOM 858 O O . LYS A 1 109 ? -8.758 -11.376 -11.551 1.00 65.56 109 LYS A O 1
ATOM 863 N N . ASP A 1 110 ? -9.598 -12.521 -9.794 1.00 74.19 110 ASP A N 1
ATOM 864 C CA . ASP A 1 110 ? -8.714 -13.700 -9.814 1.00 74.19 110 ASP A CA 1
ATOM 865 C C . ASP A 1 110 ? -7.261 -13.467 -9.356 1.00 74.19 110 ASP A C 1
ATOM 867 O O . ASP A 1 110 ? -6.374 -14.267 -9.689 1.00 74.19 110 ASP A O 1
ATOM 871 N N . GLY A 1 111 ? -7.017 -12.415 -8.566 1.00 74.31 111 GLY A N 1
ATOM 872 C CA . GLY A 1 111 ? -5.694 -12.066 -8.038 1.00 74.31 111 GLY A CA 1
ATOM 873 C C . GLY A 1 111 ? -4.786 -11.348 -9.035 1.00 74.31 111 GLY A C 1
ATOM 874 O O . GLY A 1 111 ? -3.585 -11.227 -8.792 1.00 74.31 111 GLY A O 1
ATOM 875 N N . LYS A 1 112 ? -5.340 -10.894 -10.163 1.00 82.06 112 LYS A N 1
ATOM 876 C CA . LYS A 1 112 ? -4.624 -10.088 -11.156 1.00 82.06 112 LYS A CA 1
ATOM 877 C C . LYS A 1 112 ? -4.501 -8.645 -10.678 1.00 82.06 112 LYS A C 1
ATOM 879 O O . LYS A 1 112 ? -5.335 -8.145 -9.931 1.00 82.06 112 LYS A O 1
ATOM 884 N N . VAL A 1 113 ? -3.472 -7.954 -11.148 1.00 81.06 113 VAL A N 1
ATOM 885 C CA . VAL A 1 113 ? -3.206 -6.557 -10.791 1.00 81.06 113 VAL A CA 1
ATOM 886 C C . VAL A 1 113 ? -2.981 -5.760 -12.067 1.00 81.06 113 VAL A C 1
ATOM 888 O O . VAL A 1 113 ? -2.173 -6.156 -12.902 1.00 81.06 113 VAL A O 1
ATOM 891 N N . LEU A 1 114 ? -3.684 -4.640 -12.236 1.00 83.88 114 LEU A N 1
ATOM 892 C CA . LEU A 1 114 ? -3.334 -3.662 -13.266 1.00 83.88 114 LEU A CA 1
ATOM 893 C C . LEU A 1 114 ? -2.189 -2.791 -12.755 1.00 83.88 114 LEU A C 1
ATOM 895 O O . LEU A 1 114 ? -2.210 -2.337 -11.611 1.00 83.88 114 LEU A O 1
ATOM 899 N N . ILE A 1 115 ? -1.207 -2.532 -13.605 1.00 82.62 115 ILE A N 1
ATOM 900 C CA . ILE A 1 115 ? -0.062 -1.681 -13.298 1.00 82.62 115 ILE A CA 1
ATOM 901 C C . ILE A 1 115 ? -0.048 -0.554 -14.312 1.00 82.62 115 ILE A C 1
ATOM 903 O O . ILE A 1 115 ? 0.150 -0.793 -15.501 1.00 82.62 115 ILE A O 1
ATOM 907 N N . LEU A 1 116 ? -0.260 0.671 -13.839 1.00 83.38 116 LEU A N 1
ATOM 908 C CA . LEU A 1 116 ? -0.018 1.868 -14.627 1.00 83.38 116 LEU A CA 1
ATOM 909 C C . LEU A 1 116 ? 1.391 2.369 -14.322 1.00 83.38 116 LEU A C 1
ATOM 911 O O . LEU A 1 116 ? 1.660 2.844 -13.221 1.00 83.38 116 LEU A O 1
ATOM 915 N N . THR A 1 117 ? 2.269 2.282 -15.307 1.00 82.31 117 THR A N 1
ATOM 916 C CA . THR A 1 117 ? 3.643 2.775 -15.259 1.00 82.31 117 THR A CA 1
ATOM 917 C C . THR A 1 117 ? 3.728 4.105 -15.983 1.00 82.31 117 THR A C 1
ATOM 919 O O . THR A 1 117 ? 3.268 4.215 -17.118 1.00 82.31 117 THR A O 1
ATOM 922 N N . THR A 1 118 ? 4.373 5.096 -15.377 1.00 82.62 118 THR A N 1
ATOM 923 C CA . THR A 1 118 ? 4.700 6.364 -16.032 1.00 82.62 118 THR A CA 1
ATOM 924 C C . THR A 1 118 ? 6.203 6.595 -16.012 1.00 82.62 118 THR A C 1
ATOM 926 O O . THR A 1 118 ? 6.782 6.698 -14.929 1.00 82.62 118 THR A O 1
ATOM 929 N N . THR A 1 119 ? 6.835 6.709 -17.179 1.00 81.19 119 THR A N 1
ATOM 930 C CA . THR A 1 119 ? 8.268 7.025 -17.303 1.00 81.19 119 THR A CA 1
ATOM 931 C C . THR A 1 119 ? 8.453 8.414 -17.894 1.00 81.19 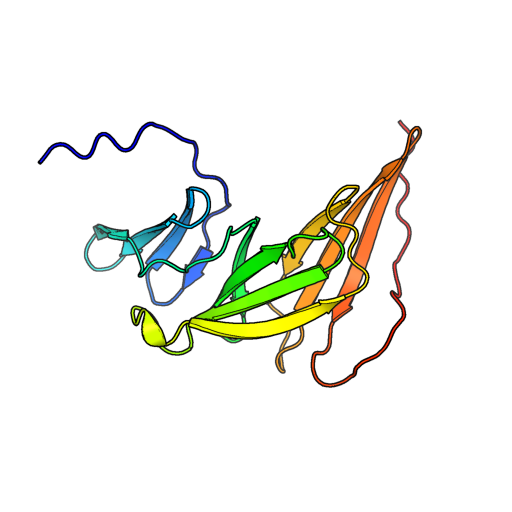119 THR A C 1
ATOM 933 O O . THR A 1 119 ? 7.731 8.816 -18.811 1.00 81.19 119 THR A O 1
ATOM 936 N N . LEU A 1 120 ? 9.438 9.152 -17.385 1.00 76.00 120 LEU A N 1
ATOM 937 C CA . LEU A 1 120 ? 9.825 10.447 -17.933 1.00 76.00 120 LEU A CA 1
ATOM 938 C C . LEU A 1 120 ? 11.129 10.286 -18.716 1.00 76.00 120 LEU A C 1
ATOM 940 O O . LEU A 1 120 ? 12.153 9.915 -18.149 1.00 76.00 120 LEU A O 1
ATOM 944 N N . SER A 1 121 ? 11.099 10.580 -20.014 1.00 76.44 121 SER A N 1
ATOM 945 C CA . SER A 1 121 ? 12.315 10.781 -20.801 1.00 76.44 121 SER A CA 1
ATOM 946 C C . SER A 1 121 ? 12.615 12.275 -20.939 1.00 76.44 121 SER A C 1
ATOM 948 O O . SER A 1 121 ? 11.814 13.128 -20.551 1.00 76.44 121 SER A O 1
ATOM 950 N N . SER A 1 122 ? 13.770 12.615 -21.516 1.00 76.81 122 SER A N 1
ATOM 951 C CA . SER A 1 122 ? 14.165 14.009 -21.758 1.00 76.81 122 SER A CA 1
ATOM 952 C C . SER A 1 122 ? 13.155 14.807 -22.595 1.00 76.81 122 SER A C 1
ATOM 954 O O . SER A 1 122 ? 13.140 16.033 -22.500 1.00 76.81 122 SER A O 1
ATOM 956 N N . SER A 1 123 ? 12.316 14.138 -23.392 1.00 78.81 123 SER A N 1
ATOM 957 C CA . SER A 1 123 ? 11.401 14.773 -24.347 1.00 78.81 123 SER A CA 1
ATOM 958 C C . SER A 1 123 ? 9.940 14.325 -24.246 1.00 78.81 123 SER A C 1
ATOM 960 O O . SER A 1 123 ? 9.098 14.928 -24.898 1.00 78.81 123 SER A O 1
ATOM 962 N N . SER A 1 124 ? 9.609 13.294 -23.463 1.00 78.12 124 SER A N 1
ATOM 963 C CA . SER A 1 124 ? 8.253 12.722 -23.445 1.00 78.12 124 SER A CA 1
ATOM 964 C C . SER A 1 124 ? 7.892 12.111 -22.094 1.00 78.12 124 SER A C 1
ATOM 966 O O . SER A 1 124 ? 8.760 11.611 -21.374 1.00 78.12 124 SER A O 1
ATOM 968 N N . LEU A 1 125 ? 6.599 12.120 -21.775 1.00 80.69 125 LEU A N 1
ATOM 969 C CA . LEU A 1 125 ? 6.018 11.325 -20.698 1.00 80.69 125 LEU A CA 1
ATOM 970 C C . LEU A 1 125 ? 5.339 10.106 -21.328 1.00 80.69 125 LEU A C 1
ATOM 972 O O . LEU A 1 125 ? 4.472 10.268 -22.185 1.00 80.69 125 LEU A O 1
ATOM 976 N N . ASN A 1 126 ? 5.740 8.905 -20.920 1.00 82.25 126 ASN A N 1
ATOM 977 C CA . ASN A 1 126 ? 5.185 7.661 -21.444 1.00 82.25 126 ASN A CA 1
ATOM 978 C C . ASN A 1 126 ? 4.331 6.980 -20.382 1.00 82.25 126 ASN A C 1
ATOM 980 O O . ASN A 1 126 ? 4.684 6.991 -19.203 1.00 82.25 126 ASN A O 1
ATOM 984 N N . PHE A 1 127 ? 3.243 6.354 -20.822 1.00 83.12 127 PHE A N 1
ATOM 985 C CA . PHE A 1 127 ? 2.325 5.593 -19.984 1.00 83.12 127 PHE A CA 1
ATOM 986 C C . PHE A 1 127 ? 2.252 4.158 -20.501 1.00 83.12 127 PHE A C 1
ATOM 988 O O . PHE A 1 127 ? 2.067 3.948 -21.698 1.00 83.12 127 PHE A O 1
ATOM 995 N N . PHE A 1 128 ? 2.361 3.182 -19.606 1.00 83.06 128 PHE A N 1
ATOM 996 C CA . PHE A 1 128 ? 2.176 1.765 -19.913 1.00 83.06 128 PHE A CA 1
ATOM 997 C C . PHE A 1 128 ? 1.142 1.199 -18.953 1.00 83.06 128 PHE A C 1
ATOM 999 O O . PHE A 1 128 ? 1.220 1.447 -17.752 1.00 83.06 128 PHE A O 1
ATOM 1006 N N . LEU A 1 129 ? 0.164 0.469 -19.481 1.00 82.69 129 LEU A N 1
ATOM 1007 C CA . LEU A 1 129 ? -0.818 -0.244 -18.678 1.00 82.69 129 LEU A CA 1
ATOM 1008 C C . LEU A 1 129 ? -0.633 -1.737 -18.916 1.00 82.69 129 LEU A C 1
ATOM 1010 O O . LEU A 1 129 ? -0.881 -2.212 -20.022 1.00 82.69 129 LEU A O 1
ATOM 1014 N N . ASP A 1 130 ? -0.230 -2.454 -17.876 1.00 81.81 130 ASP A N 1
ATOM 1015 C CA . ASP A 1 130 ? 0.025 -3.888 -17.928 1.00 81.81 130 ASP A CA 1
ATOM 1016 C C . ASP A 1 130 ? -0.903 -4.642 -16.973 1.00 81.81 130 ASP A C 1
ATOM 1018 O O . ASP A 1 130 ? -1.252 -4.155 -15.897 1.00 81.81 130 ASP A O 1
ATOM 1022 N N . VAL A 1 131 ? -1.310 -5.848 -17.369 1.00 83.38 131 VAL A N 1
ATOM 1023 C CA . VAL A 1 131 ? -2.015 -6.786 -16.488 1.00 83.38 131 VAL A CA 1
ATOM 1024 C C . VAL A 1 131 ? -0.997 -7.789 -15.978 1.00 83.38 131 VAL A C 1
ATOM 1026 O O . VAL A 1 131 ? -0.487 -8.606 -16.741 1.00 83.38 131 VAL A O 1
ATOM 1029 N N . TYR A 1 132 ? -0.738 -7.749 -14.681 1.00 81.56 132 TYR A N 1
ATOM 1030 C CA . TYR A 1 132 ? 0.081 -8.730 -14.000 1.00 81.56 132 TYR A CA 1
ATOM 1031 C C . TYR A 1 132 ? -0.794 -9.860 -13.463 1.00 81.56 132 TYR A C 1
ATOM 1033 O O . TYR A 1 132 ? -1.709 -9.632 -12.669 1.00 81.56 132 TYR A O 1
ATOM 1041 N N . ASP A 1 133 ? -0.502 -11.085 -13.891 1.00 85.00 133 ASP A N 1
ATOM 1042 C CA . ASP A 1 133 ? -1.073 -12.298 -13.317 1.00 85.00 133 ASP A CA 1
ATOM 1043 C C . ASP A 1 133 ? 0.017 -13.015 -12.505 1.00 85.00 133 ASP A C 1
ATOM 1045 O O . ASP A 1 133 ? 0.945 -13.565 -13.096 1.00 85.00 133 ASP A O 1
ATOM 1049 N N . PRO A 1 134 ? -0.079 -13.062 -11.163 1.00 76.94 134 PRO A N 1
ATOM 1050 C CA . PRO A 1 134 ? 0.903 -13.760 -10.334 1.00 76.94 134 PRO A CA 1
ATOM 1051 C C . PRO A 1 134 ? 1.069 -15.249 -10.687 1.00 76.94 134 PRO A C 1
ATOM 1053 O O . PRO A 1 134 ? 2.088 -15.852 -10.343 1.00 76.94 134 PRO A O 1
ATOM 1056 N N . LYS A 1 135 ? 0.069 -15.866 -11.337 1.00 80.06 135 LYS A N 1
ATOM 1057 C CA . LYS A 1 135 ? 0.081 -17.281 -11.741 1.00 80.06 135 LYS A CA 1
ATOM 1058 C C . LYS A 1 135 ? 0.798 -17.488 -13.074 1.00 80.06 135 LYS A C 1
ATOM 1060 O O . LYS A 1 135 ? 1.428 -18.527 -13.269 1.00 80.06 135 LYS A O 1
ATOM 1065 N N . GLU A 1 136 ? 0.731 -16.512 -13.976 1.00 72.31 136 GLU A N 1
ATOM 1066 C CA . GLU A 1 136 ? 1.476 -16.522 -15.231 1.00 72.31 136 GLU A CA 1
ATOM 1067 C C . GLU A 1 136 ? 2.766 -15.721 -15.048 1.00 72.31 136 GLU A C 1
ATOM 1069 O O . GLU A 1 136 ? 2.805 -14.516 -15.271 1.00 72.31 136 GLU A O 1
ATOM 1074 N N . LYS A 1 137 ? 3.862 -16.390 -14.670 1.00 54.66 137 LYS A N 1
ATOM 1075 C CA . LYS A 1 137 ? 5.207 -15.805 -14.787 1.00 54.66 137 LYS A CA 1
ATOM 1076 C C . LYS A 1 137 ? 5.513 -15.547 -16.270 1.00 54.66 137 LYS A C 1
ATOM 1078 O O . LYS A 1 137 ? 6.123 -16.391 -16.920 1.00 54.66 137 LYS A O 1
ATOM 1083 N N . LYS A 1 138 ? 5.051 -14.431 -16.830 1.00 52.81 138 LYS A N 1
ATOM 1084 C CA . LYS A 1 138 ? 5.422 -13.971 -18.169 1.00 52.81 138 LYS A CA 1
ATOM 1085 C C . LYS A 1 138 ? 6.136 -12.631 -18.084 1.00 52.81 138 LYS A C 1
ATOM 1087 O O . LYS A 1 138 ? 5.584 -11.657 -17.585 1.00 52.81 138 LYS A O 1
ATOM 1092 N N . GLU A 1 139 ? 7.355 -12.644 -18.611 1.00 41.88 139 GLU A N 1
ATOM 1093 C CA . GLU A 1 139 ? 8.117 -11.493 -19.088 1.00 41.88 139 GLU A CA 1
ATOM 1094 C C . GLU A 1 139 ? 7.388 -10.909 -20.309 1.00 41.88 139 GLU A C 1
ATOM 1096 O O . GLU A 1 139 ? 7.028 -11.645 -21.235 1.00 41.88 139 GLU A O 1
ATOM 1101 N N . GLY A 1 140 ? 7.150 -9.601 -20.316 1.00 42.03 140 GLY A N 1
ATOM 1102 C CA . GLY A 1 140 ? 6.650 -8.892 -21.493 1.00 42.03 140 GLY A CA 1
ATOM 1103 C C . GLY A 1 140 ? 5.411 -8.050 -21.227 1.00 42.03 140 GLY A C 1
ATOM 1104 O O . GLY A 1 140 ? 4.279 -8.536 -21.278 1.00 42.03 140 GLY A O 1
ATOM 1105 N N . SER A 1 141 ? 5.648 -6.756 -21.030 1.00 44.56 141 SER A N 1
ATOM 1106 C CA . SER A 1 141 ? 4.624 -5.721 -21.069 1.00 44.56 141 SER A CA 1
ATOM 1107 C C . SER A 1 141 ? 3.964 -5.659 -22.451 1.00 44.56 141 SER A C 1
ATOM 1109 O O . SER A 1 141 ? 4.617 -5.726 -23.497 1.00 44.56 141 SER A O 1
ATOM 1111 N N . LYS A 1 142 ? 2.639 -5.520 -22.470 1.00 43.72 142 LYS A N 1
ATOM 1112 C CA . LYS A 1 142 ? 1.876 -5.157 -23.671 1.00 43.72 142 LYS A CA 1
ATOM 1113 C C . LYS A 1 142 ? 1.305 -3.768 -23.432 1.00 43.72 142 LYS A C 1
ATOM 1115 O O . LYS A 1 142 ? 0.112 -3.608 -23.202 1.00 43.72 142 LYS A O 1
ATOM 1120 N N . GLY A 1 143 ? 2.175 -2.766 -23.490 1.00 42.31 143 GLY A N 1
ATOM 1121 C CA . GLY A 1 143 ? 1.781 -1.371 -23.338 1.00 42.31 143 GLY A CA 1
ATOM 1122 C C . GLY A 1 143 ? 1.163 -0.794 -24.613 1.00 42.31 143 GLY A C 1
ATOM 1123 O O . GLY A 1 143 ? 1.668 -1.002 -25.716 1.00 42.31 143 GLY A O 1
ATOM 1124 N N . ALA A 1 144 ? 0.086 -0.025 -24.457 1.00 44.53 144 ALA A N 1
ATOM 1125 C CA . ALA A 1 144 ? -0.388 0.907 -25.473 1.00 44.53 144 ALA A CA 1
ATOM 1126 C C . ALA A 1 144 ? 0.329 2.254 -25.289 1.00 44.53 144 ALA A C 1
ATOM 1128 O O . ALA A 1 144 ? 0.297 2.827 -24.204 1.00 44.53 144 ALA A O 1
ATOM 1129 N N . PHE A 1 145 ? 0.972 2.753 -26.346 1.00 45.19 145 PHE A N 1
ATOM 1130 C CA . PHE A 1 145 ? 1.653 4.047 -26.353 1.00 45.19 145 PHE A CA 1
ATOM 1131 C C . PHE A 1 145 ? 0.636 5.185 -26.486 1.00 45.19 145 PHE A C 1
ATOM 1133 O O . PHE A 1 145 ? -0.104 5.245 -27.468 1.00 45.19 145 PHE A O 1
ATOM 1140 N N . ILE A 1 146 ? 0.634 6.111 -25.529 1.00 50.03 146 ILE A N 1
ATOM 1141 C CA . ILE A 1 146 ? -0.005 7.421 -25.677 1.00 50.03 146 ILE A CA 1
ATOM 1142 C C . ILE A 1 146 ? 1.059 8.467 -25.348 1.00 50.03 146 ILE A C 1
ATOM 1144 O O . ILE A 1 146 ? 1.250 8.833 -24.191 1.00 50.03 146 ILE A O 1
ATOM 1148 N N . GLY A 1 147 ? 1.805 8.887 -26.368 1.00 42.81 147 GLY A N 1
ATOM 1149 C CA . GLY A 1 147 ? 2.749 9.994 -26.264 1.00 42.81 147 GLY A CA 1
ATOM 1150 C C . GLY A 1 147 ? 2.015 11.326 -26.368 1.00 42.81 147 GLY A C 1
ATOM 1151 O O . GLY A 1 147 ? 1.278 11.553 -27.327 1.00 42.81 147 GLY A O 1
ATOM 1152 N N . GLY A 1 148 ? 2.209 12.193 -25.377 1.00 45.78 148 GLY A N 1
ATOM 1153 C CA . GLY A 1 148 ? 1.904 13.616 -25.483 1.00 45.78 148 GLY A CA 1
ATOM 1154 C C . GLY A 1 148 ? 3.208 14.381 -25.654 1.00 45.78 148 GLY A C 1
ATOM 1155 O O . GLY A 1 148 ? 4.018 14.406 -24.724 1.00 45.78 148 GLY A O 1
ATOM 1156 N N . ASP A 1 149 ? 3.416 14.975 -26.827 1.00 44.72 149 ASP A N 1
ATOM 1157 C CA . ASP A 1 149 ? 4.481 15.960 -27.014 1.00 44.72 149 ASP A CA 1
ATOM 1158 C C . ASP A 1 149 ? 4.156 17.203 -26.170 1.00 44.72 149 ASP A C 1
ATOM 1160 O O . ASP A 1 149 ? 2.989 17.595 -26.048 1.00 44.72 149 ASP A O 1
ATOM 1164 N N . ARG A 1 150 ? 5.181 17.784 -25.537 1.00 51.00 150 ARG A N 1
ATOM 1165 C CA . ARG A 1 150 ? 5.065 19.090 -24.873 1.00 51.00 150 ARG A CA 1
ATOM 1166 C C . ARG A 1 150 ? 4.927 20.215 -25.888 1.00 51.00 150 ARG A C 1
ATOM 1168 O O . ARG A 1 150 ? 5.643 20.165 -26.910 1.00 51.00 150 ARG A O 1
#

Secondary structure (DSSP, 8-state):
-------PPP-S--EEETTEEEEEEETTEEEEEETTTTEEEEPPP-SS--SEEEEETTEEEEEEE-TTSSEEEEEEESSTT-GGGEEEEEEEES--TTTEEEEEE---GGG-EEEEEEEE-SSEEEEEEEEE-TTS------PPP--EE-

Radius of gyration: 16.58 Å; chains: 1; bounding box: 37×36×52 Å

Sequence (150 aa):
MDTKCSIGLIRSKAVALNGALHWLVDDNLILRYDLDENKFEFVPKIMVVVSYLGVLDGMLCVGSSTTDGKAVEVWVMKEYGVEKSWTRFTIIHELDVNNASFQLIPELKDGKVLILTTTLSSSSLNFFLDVYDPKEKKEGSKGAFIGGDR